Protein AF-A0A8S8Y600-F1 (afdb_monomer_lite)

Radius of gyration: 21.44 Å; chains: 1; bounding box: 45×18×60 Å

pLDDT: mean 83.13, std 10.6, range [53.16, 96.38]

Structure (mmCIF, N/CA/C/O backbone):
data_AF-A0A8S8Y600-F1
#
_entry.id   AF-A0A8S8Y600-F1
#
loop_
_atom_site.group_PDB
_atom_site.id
_atom_site.type_symbol
_atom_site.label_atom_id
_atom_site.label_alt_id
_atom_site.label_comp_id
_atom_site.label_asym_id
_atom_site.label_entity_id
_atom_site.label_seq_id
_atom_site.pdbx_PDB_ins_code
_atom_site.Cartn_x
_atom_site.Cartn_y
_atom_site.Cartn_z
_atom_site.occupancy
_atom_site.B_iso_or_equiv
_atom_site.auth_seq_id
_atom_site.auth_comp_id
_atom_site.auth_asym_id
_atom_site.auth_atom_id
_atom_site.pdbx_PDB_model_num
ATOM 1 N N . MET A 1 1 ? -19.957 8.133 36.263 1.00 53.16 1 MET A N 1
ATOM 2 C CA . MET A 1 1 ? -19.571 7.740 34.891 1.00 53.16 1 MET A CA 1
ATOM 3 C C . MET A 1 1 ? -18.057 7.600 34.892 1.00 53.16 1 MET A C 1
ATOM 5 O O . MET A 1 1 ? -17.395 8.587 35.173 1.00 53.16 1 MET A O 1
ATOM 9 N N . ASN A 1 2 ? -17.524 6.387 34.744 1.00 67.44 2 ASN A N 1
ATOM 10 C CA . ASN A 1 2 ? -16.093 6.105 34.926 1.00 67.44 2 ASN A CA 1
ATOM 11 C C . ASN A 1 2 ? -15.260 6.827 33.845 1.00 67.44 2 ASN A C 1
ATOM 13 O O . ASN A 1 2 ? -15.524 6.635 32.660 1.00 67.44 2 ASN A O 1
ATOM 17 N N . GLU A 1 3 ? -14.260 7.633 34.218 1.00 71.88 3 GLU A N 1
ATOM 18 C CA . GLU A 1 3 ? -13.431 8.406 33.265 1.00 71.88 3 GLU A CA 1
ATOM 19 C C . GLU A 1 3 ? -12.761 7.507 32.206 1.00 71.88 3 GLU A C 1
ATOM 21 O O . GLU A 1 3 ? -12.689 7.860 31.028 1.00 71.88 3 GLU A O 1
ATOM 26 N N . ASN A 1 4 ? -12.385 6.284 32.594 1.00 69.94 4 ASN A N 1
ATOM 27 C CA . ASN A 1 4 ? -11.823 5.267 31.700 1.00 69.94 4 ASN A CA 1
ATOM 28 C C . ASN A 1 4 ? -12.784 4.845 30.568 1.00 69.94 4 ASN A C 1
ATOM 30 O O . ASN A 1 4 ? -12.346 4.601 29.444 1.00 69.94 4 ASN A O 1
ATOM 34 N N . LEU A 1 5 ? -14.096 4.797 30.831 1.00 68.69 5 LEU A N 1
ATOM 35 C CA . LEU A 1 5 ? -15.111 4.441 29.829 1.00 68.69 5 LEU A CA 1
ATOM 36 C C . LEU A 1 5 ? -15.298 5.554 28.792 1.00 68.69 5 LEU A C 1
ATOM 38 O O . LEU A 1 5 ? -15.461 5.273 27.606 1.00 68.69 5 LEU A O 1
ATOM 42 N N . GLN A 1 6 ? -15.219 6.822 29.208 1.00 76.06 6 GLN A N 1
ATOM 43 C CA . GLN A 1 6 ? -15.277 7.950 28.274 1.00 76.06 6 GLN A CA 1
ATOM 44 C C . GLN A 1 6 ? -14.044 8.008 27.367 1.00 76.06 6 GLN A C 1
ATOM 46 O O . GLN A 1 6 ? -14.169 8.282 26.172 1.00 76.06 6 GLN A O 1
ATOM 51 N N . GLN A 1 7 ? -12.863 7.699 27.906 1.00 75.00 7 GLN A N 1
ATOM 52 C CA . GLN A 1 7 ? -11.627 7.630 27.126 1.00 75.00 7 GLN A CA 1
ATOM 53 C C . GLN A 1 7 ? -11.659 6.496 26.090 1.00 75.00 7 GLN A C 1
ATOM 55 O O . GLN A 1 7 ? -11.260 6.698 24.941 1.00 75.00 7 GLN A 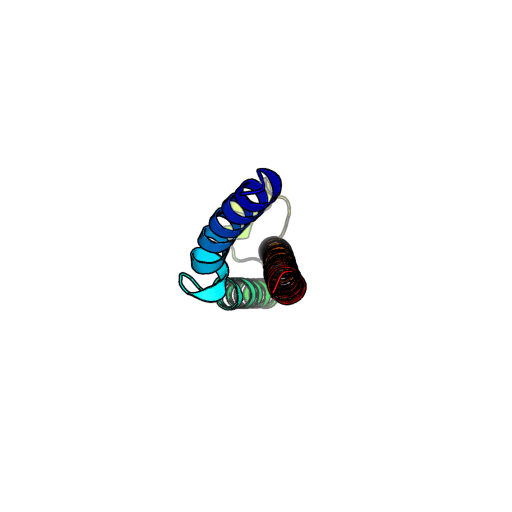O 1
ATOM 60 N N . LEU A 1 8 ? -12.186 5.327 26.468 1.00 70.69 8 LEU A N 1
ATOM 61 C CA . LEU A 1 8 ? -12.389 4.200 25.554 1.00 70.69 8 LEU A CA 1
ATOM 62 C C . LEU A 1 8 ? -13.372 4.549 24.425 1.00 70.69 8 LEU A C 1
ATOM 64 O O . LEU A 1 8 ? -13.052 4.299 23.264 1.00 70.69 8 LEU A O 1
ATOM 68 N N . ARG A 1 9 ? -14.500 5.206 24.735 1.00 72.44 9 ARG A N 1
ATOM 69 C CA . ARG A 1 9 ? -15.481 5.665 23.730 1.00 72.44 9 ARG A CA 1
ATOM 70 C C . ARG A 1 9 ? -14.915 6.687 22.750 1.00 72.44 9 ARG A C 1
ATOM 72 O O . ARG A 1 9 ? -15.107 6.554 21.550 1.00 72.44 9 ARG A O 1
ATOM 79 N N . SER A 1 10 ? -14.186 7.683 23.252 1.00 77.06 10 SER A N 1
ATOM 80 C CA . SER A 1 10 ? -13.553 8.719 22.420 1.00 77.06 10 SER A CA 1
ATOM 81 C C . SER A 1 10 ? -12.555 8.123 21.421 1.00 77.06 10 SER A C 1
ATOM 83 O O . SER A 1 10 ? -12.520 8.497 20.245 1.00 77.06 10 SER A O 1
ATOM 85 N N . ASN A 1 11 ? -11.765 7.145 21.870 1.00 73.62 11 ASN A N 1
ATOM 86 C CA . ASN A 1 11 ? -10.859 6.422 20.987 1.00 73.62 11 ASN A CA 1
ATOM 87 C C . ASN A 1 11 ? -11.634 5.567 19.978 1.00 73.62 11 ASN A C 1
ATOM 89 O O . ASN A 1 11 ? -11.292 5.577 18.796 1.00 73.62 11 ASN A O 1
ATOM 93 N N . GLU A 1 12 ? -12.691 4.873 20.405 1.00 73.19 12 GLU A N 1
ATOM 94 C CA . GLU A 1 12 ? -13.541 4.092 19.507 1.00 73.19 12 GLU A CA 1
ATOM 95 C C . GLU A 1 12 ? -14.164 4.957 18.406 1.00 73.19 12 GLU A C 1
ATOM 97 O O . GLU A 1 12 ? -14.051 4.591 17.240 1.00 73.19 12 GLU A O 1
ATOM 102 N N . GLU A 1 13 ? -14.729 6.122 18.729 1.00 76.94 13 GLU A N 1
ATOM 103 C CA . GLU A 1 13 ? -15.317 7.042 17.745 1.00 76.94 13 GLU A CA 1
ATOM 104 C C . GLU A 1 13 ? -14.283 7.559 16.739 1.00 76.94 13 GLU A C 1
ATOM 106 O O . GLU A 1 13 ? -14.542 7.570 15.533 1.00 76.94 13 GLU A O 1
ATOM 111 N N . LYS A 1 14 ? -13.078 7.928 17.196 1.00 75.50 14 LYS A N 1
ATOM 112 C CA . LYS A 1 14 ? -11.998 8.371 16.297 1.00 75.50 14 LYS A CA 1
ATOM 113 C C . LYS A 1 14 ? -11.559 7.270 15.339 1.00 75.50 14 LYS A C 1
ATOM 115 O O . LYS A 1 14 ? -11.462 7.506 14.135 1.00 75.50 14 LYS A O 1
ATOM 120 N N . PHE A 1 15 ? -11.308 6.064 15.848 1.00 67.94 15 PHE A N 1
ATOM 121 C CA . PHE A 1 15 ? -10.962 4.926 14.995 1.00 67.94 15 PHE A CA 1
ATOM 122 C C . PHE A 1 15 ? -12.142 4.499 14.117 1.00 67.94 15 PHE A C 1
ATOM 124 O O . PHE A 1 15 ? -11.926 3.999 13.011 1.00 67.94 15 PHE A O 1
ATOM 131 N N . HIS A 1 16 ? -13.377 4.730 14.570 1.00 69.19 16 HIS A N 1
ATOM 132 C CA . HIS A 1 16 ? -14.577 4.455 13.800 1.00 69.19 16 HIS A CA 1
ATOM 133 C C . HIS A 1 16 ? -14.708 5.362 12.589 1.00 69.19 16 HIS A C 1
ATOM 135 O O . HIS A 1 16 ? -14.909 4.848 11.491 1.00 69.19 16 HIS A O 1
ATOM 141 N N . GLY A 1 17 ? -14.542 6.673 12.763 1.00 71.88 17 GLY A N 1
ATOM 142 C CA . GLY A 1 17 ? -14.637 7.631 11.660 1.00 71.88 17 GLY A CA 1
ATOM 143 C C . GLY A 1 17 ? -13.589 7.396 10.570 1.00 71.88 17 GLY A C 1
ATOM 144 O O . GLY A 1 17 ? -13.908 7.460 9.385 1.00 71.88 17 GLY A O 1
ATOM 145 N N . ILE A 1 18 ? -12.353 7.055 10.954 1.00 68.88 18 ILE A N 1
ATOM 146 C CA . ILE A 1 18 ? -11.277 6.785 9.987 1.00 68.88 18 ILE A CA 1
ATOM 147 C C . ILE A 1 18 ? -11.603 5.544 9.147 1.00 68.88 18 ILE A C 1
ATOM 149 O O . ILE A 1 18 ? -11.527 5.572 7.923 1.00 68.88 18 ILE A O 1
ATOM 153 N N . ASP A 1 19 ? -11.994 4.435 9.761 1.00 70.31 19 ASP A N 1
ATOM 154 C CA . ASP A 1 19 ? -12.231 3.203 9.002 1.00 70.31 19 ASP A CA 1
ATOM 155 C C . ASP A 1 19 ? -13.607 3.176 8.316 1.00 70.31 19 ASP A C 1
ATOM 157 O O . ASP A 1 19 ? -13.718 2.580 7.244 1.00 70.31 19 ASP A O 1
ATOM 161 N N . SER A 1 20 ? -14.632 3.878 8.815 1.00 68.31 20 SER A N 1
ATOM 162 C CA . SER A 1 20 ? -15.886 4.019 8.057 1.00 68.31 20 SER A CA 1
ATOM 163 C C . SER A 1 20 ? -15.644 4.739 6.725 1.00 68.31 20 SER A C 1
ATOM 165 O O . SER A 1 20 ? -16.102 4.269 5.682 1.00 68.31 20 SER A O 1
ATOM 167 N N . GLN A 1 21 ? -14.826 5.796 6.712 1.00 68.19 21 GLN A N 1
ATOM 168 C CA . GLN A 1 21 ? -14.471 6.508 5.481 1.00 68.19 21 GLN A CA 1
ATOM 169 C C . GLN A 1 21 ? -13.550 5.696 4.558 1.00 68.19 21 GLN A C 1
ATOM 171 O O . GLN A 1 21 ? -13.747 5.687 3.340 1.00 68.19 21 GLN A O 1
ATOM 176 N N . PHE A 1 22 ? -12.549 5.007 5.107 1.00 65.06 22 PHE A N 1
ATOM 177 C CA . PHE A 1 22 ? -11.522 4.343 4.298 1.00 65.06 22 PHE A CA 1
ATOM 178 C C . PHE A 1 22 ? -11.895 2.913 3.879 1.00 65.06 22 PHE A C 1
ATOM 180 O O . PHE A 1 22 ? -11.621 2.504 2.747 1.00 65.06 22 PHE A O 1
ATOM 187 N N . LEU A 1 23 ? -12.507 2.138 4.773 1.00 62.72 23 LEU A N 1
ATOM 188 C CA . LEU A 1 23 ? -12.597 0.681 4.655 1.00 62.72 23 LEU A CA 1
ATOM 189 C C . LEU A 1 23 ? -14.033 0.185 4.439 1.00 62.72 23 LEU A C 1
ATOM 191 O O . LEU A 1 23 ? -14.217 -0.718 3.624 1.00 62.72 23 LEU A O 1
ATOM 195 N N . THR A 1 24 ? -15.040 0.782 5.090 1.00 61.31 24 THR A N 1
ATOM 196 C CA . THR A 1 24 ? -16.385 0.171 5.167 1.00 61.31 24 THR A CA 1
ATOM 197 C C . THR A 1 24 ? -17.479 0.894 4.359 1.00 61.31 24 THR A C 1
ATOM 199 O O . THR A 1 24 ? -18.225 0.233 3.635 1.00 61.31 24 THR A O 1
ATOM 202 N N . GLU A 1 25 ? -17.567 2.228 4.402 1.00 65.25 25 GLU A N 1
ATOM 203 C CA . GLU A 1 25 ? -18.667 2.995 3.778 1.00 65.25 25 GLU A CA 1
ATOM 204 C C . GLU A 1 25 ? -18.228 3.942 2.650 1.00 65.25 25 GLU A C 1
ATOM 206 O O . GLU A 1 25 ? -18.951 4.066 1.666 1.00 65.25 25 GLU A O 1
ATOM 211 N N . GLY A 1 26 ? -17.056 4.581 2.756 1.00 66.69 26 GLY A N 1
ATOM 212 C CA . GLY A 1 26 ? -16.585 5.581 1.786 1.00 66.69 26 GLY A CA 1
ATOM 213 C C . GLY A 1 26 ? -15.916 4.997 0.534 1.00 66.69 26 GLY A C 1
ATOM 214 O O . GLY A 1 26 ? -16.563 4.423 -0.337 1.00 66.69 26 GLY A O 1
ATOM 215 N N . LEU A 1 27 ? -14.595 5.162 0.414 1.00 66.25 27 LEU A N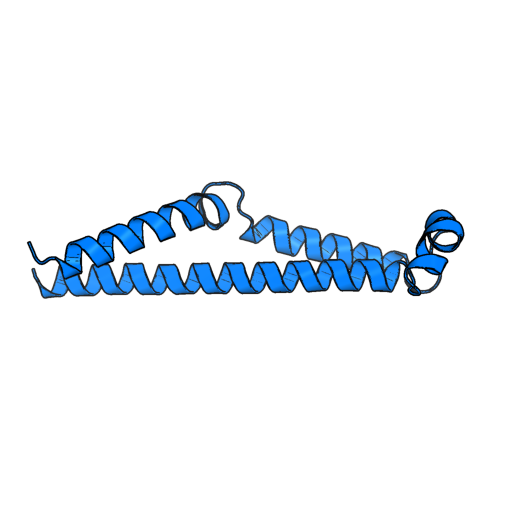 1
ATOM 216 C CA . LEU A 1 27 ? -13.838 4.855 -0.814 1.00 66.25 27 LEU A CA 1
ATOM 217 C C . LEU A 1 27 ? -13.659 3.341 -1.068 1.00 66.25 27 LEU A C 1
ATOM 219 O O . LEU A 1 27 ? -13.263 2.940 -2.159 1.00 66.25 27 LEU A O 1
ATOM 223 N N . ARG A 1 28 ? -13.949 2.491 -0.068 1.00 76.12 28 ARG A N 1
ATOM 224 C CA . ARG A 1 28 ? -13.742 1.028 -0.097 1.00 76.12 28 ARG A CA 1
ATOM 225 C C . ARG A 1 28 ? -12.350 0.664 -0.608 1.00 76.12 28 ARG A C 1
ATOM 227 O O . ARG A 1 28 ? -12.180 -0.149 -1.522 1.00 76.12 28 ARG A O 1
ATOM 234 N N . LEU A 1 29 ? -11.331 1.242 0.026 1.00 75.88 29 LEU A N 1
ATOM 235 C CA . LEU A 1 29 ? -9.928 0.992 -0.317 1.00 75.88 29 LEU A CA 1
ATOM 236 C C . LEU A 1 29 ? -9.553 -0.490 -0.217 1.00 75.88 29 LEU A C 1
ATOM 238 O O . LEU A 1 29 ? -8.637 -0.925 -0.908 1.00 75.88 29 LEU A O 1
ATOM 242 N N . VAL A 1 30 ? -10.310 -1.276 0.559 1.00 79.12 30 VAL A N 1
ATOM 243 C CA . VAL A 1 30 ? -10.201 -2.741 0.601 1.00 79.12 30 VAL A CA 1
ATOM 244 C C . VAL A 1 30 ? -10.349 -3.393 -0.771 1.00 79.12 30 VAL A C 1
ATOM 246 O O . VAL A 1 30 ? -9.701 -4.400 -1.019 1.00 79.12 30 VAL A O 1
ATOM 249 N N . LEU A 1 31 ? -11.178 -2.848 -1.662 1.00 80.75 31 LEU A N 1
ATOM 250 C CA . LEU A 1 31 ? -11.374 -3.388 -3.010 1.00 80.75 31 LEU A CA 1
ATOM 251 C C . LEU A 1 31 ? -10.479 -2.685 -4.032 1.00 80.75 31 LEU A C 1
ATOM 253 O O . LEU A 1 31 ? -9.936 -3.331 -4.928 1.00 80.75 31 LEU A O 1
ATOM 257 N N . LEU A 1 32 ? -10.293 -1.370 -3.891 1.00 86.62 32 LEU A N 1
ATOM 258 C CA . LEU A 1 32 ? -9.502 -0.590 -4.843 1.00 86.62 32 LEU A CA 1
ATOM 259 C C . LEU A 1 32 ? -8.014 -0.940 -4.788 1.00 86.62 32 LEU A C 1
ATOM 261 O O . LEU A 1 32 ? -7.430 -1.215 -5.831 1.00 86.62 32 LEU A O 1
ATOM 265 N N . LEU A 1 33 ? -7.400 -0.976 -3.601 1.00 88.94 33 LEU A N 1
ATOM 266 C CA . LEU A 1 33 ? -5.963 -1.237 -3.455 1.00 88.94 33 LEU A CA 1
ATOM 267 C C . LEU A 1 33 ? -5.520 -2.571 -4.081 1.00 88.94 33 LEU A C 1
ATOM 269 O O . LEU A 1 33 ? -4.601 -2.542 -4.901 1.00 88.94 33 LEU A O 1
ATOM 273 N N . PRO A 1 34 ? -6.149 -3.728 -3.789 1.00 89.19 34 PRO A N 1
ATOM 274 C CA . PRO A 1 34 ? -5.746 -4.979 -4.428 1.00 89.19 34 PRO A CA 1
ATOM 275 C C . PRO A 1 34 ? -6.007 -4.970 -5.938 1.00 89.19 34 PRO A C 1
ATOM 277 O O . PRO A 1 34 ? -5.214 -5.531 -6.688 1.00 89.19 34 PRO A O 1
ATOM 280 N N . THR A 1 35 ? -7.052 -4.282 -6.410 1.00 92.19 35 THR A N 1
ATOM 281 C CA . THR A 1 35 ? -7.317 -4.138 -7.851 1.00 92.19 35 THR A CA 1
ATOM 282 C C . THR A 1 35 ? -6.218 -3.329 -8.547 1.00 92.19 35 THR A C 1
ATOM 284 O O . THR A 1 35 ? -5.703 -3.749 -9.581 1.00 92.19 35 THR A O 1
ATOM 287 N N . PHE A 1 36 ? -5.796 -2.203 -7.966 1.00 93.75 36 PHE A N 1
ATOM 288 C CA . PHE A 1 36 ? -4.691 -1.393 -8.490 1.00 93.75 36 PHE A CA 1
ATOM 289 C C . PHE A 1 36 ? -3.344 -2.119 -8.419 1.00 93.75 36 PHE A C 1
ATOM 291 O O . PHE A 1 36 ? -2.535 -2.012 -9.344 1.00 93.75 36 PHE A O 1
ATOM 298 N N . SER A 1 37 ? -3.106 -2.888 -7.353 1.00 94.88 37 SER A N 1
ATOM 299 C CA . SER A 1 37 ? -1.930 -3.754 -7.239 1.00 94.88 37 SER A CA 1
ATOM 300 C C . SER A 1 37 ? -1.911 -4.814 -8.343 1.00 94.88 37 SER A C 1
ATOM 302 O O . SER A 1 37 ? -0.878 -4.980 -8.993 1.00 94.88 37 SER A O 1
ATOM 304 N N . LEU A 1 38 ? -3.043 -5.472 -8.614 1.00 95.62 38 LEU A N 1
ATOM 305 C CA . LEU A 1 38 ? -3.169 -6.432 -9.712 1.00 95.62 38 LEU A CA 1
ATOM 306 C C . LEU A 1 38 ? -2.940 -5.777 -11.074 1.00 95.62 38 LEU A C 1
ATOM 308 O O . LEU A 1 38 ? -2.194 -6.318 -11.882 1.00 95.62 38 LEU A O 1
ATOM 312 N N . LEU A 1 39 ? -3.515 -4.597 -11.318 1.00 95.75 39 LEU A N 1
ATOM 313 C CA . LEU A 1 39 ? -3.291 -3.848 -12.558 1.00 95.75 39 LEU A CA 1
ATOM 314 C C . LEU A 1 39 ? -1.803 -3.533 -12.742 1.00 95.75 39 LEU A C 1
ATOM 316 O O . LEU A 1 39 ? -1.243 -3.791 -13.804 1.00 95.75 39 LEU A O 1
ATOM 320 N N . SER A 1 40 ? -1.145 -3.052 -11.687 1.00 93.81 40 SER A N 1
ATOM 321 C CA . SER A 1 40 ? 0.296 -2.774 -11.699 1.00 93.81 40 SER A CA 1
ATOM 322 C C . SER A 1 40 ? 1.104 -4.047 -11.952 1.00 93.81 40 SER A C 1
ATOM 324 O O . SER A 1 40 ? 2.051 -4.034 -12.727 1.00 93.81 40 SER A O 1
ATOM 326 N N . PHE A 1 41 ? 0.703 -5.173 -11.360 1.00 94.44 41 PHE A N 1
ATOM 327 C CA . PHE A 1 41 ? 1.351 -6.463 -11.575 1.00 94.44 41 PHE A CA 1
ATOM 328 C C . PHE A 1 41 ? 1.196 -6.963 -13.018 1.00 94.44 41 PHE A C 1
ATOM 330 O O . PHE A 1 41 ? 2.160 -7.443 -13.611 1.00 94.44 41 PHE A O 1
ATOM 337 N N . PHE A 1 42 ? 0.021 -6.789 -13.628 1.00 95.44 42 PHE A N 1
ATOM 338 C CA . PHE A 1 42 ? -0.165 -7.057 -15.054 1.00 95.44 42 PHE A CA 1
ATOM 339 C C . PHE A 1 42 ? 0.665 -6.116 -15.928 1.00 95.44 42 PHE A C 1
ATOM 341 O O . PHE A 1 42 ? 1.214 -6.563 -16.930 1.00 95.44 42 PHE A O 1
ATOM 348 N N . GLY A 1 43 ? 0.815 -4.850 -15.531 1.00 93.38 43 GLY A N 1
ATOM 349 C CA . GLY A 1 43 ? 1.732 -3.908 -16.172 1.00 93.38 43 GLY A CA 1
ATOM 350 C C . GLY A 1 43 ? 3.181 -4.395 -16.126 1.00 93.38 43 GLY A C 1
ATOM 351 O O . GLY A 1 43 ? 3.846 -4.423 -17.158 1.00 93.38 43 GLY A O 1
ATOM 352 N N . ALA A 1 44 ? 3.646 -4.866 -14.965 1.00 94.19 44 ALA A N 1
ATOM 353 C CA . ALA A 1 44 ? 4.974 -5.462 -14.831 1.00 94.19 44 ALA A CA 1
ATOM 354 C C . ALA A 1 44 ? 5.143 -6.672 -15.757 1.00 94.19 44 ALA A C 1
ATOM 356 O O . ALA A 1 44 ? 6.142 -6.798 -16.459 1.00 94.19 44 ALA A O 1
ATOM 357 N N . TRP A 1 45 ? 4.135 -7.543 -15.798 1.00 93.62 45 TRP A N 1
ATOM 358 C CA . TRP A 1 45 ? 4.160 -8.727 -16.645 1.00 93.62 45 TRP A CA 1
ATOM 359 C C . TRP A 1 45 ? 4.176 -8.393 -18.142 1.00 93.62 45 TRP A C 1
ATOM 361 O O . TRP A 1 45 ? 4.910 -9.033 -18.892 1.00 93.62 45 TRP A O 1
ATOM 371 N N . ALA A 1 46 ? 3.419 -7.381 -18.572 1.00 93.06 46 ALA A N 1
ATOM 372 C CA . ALA A 1 46 ? 3.337 -6.962 -19.970 1.00 93.06 46 ALA A CA 1
ATOM 373 C C . ALA A 1 46 ? 4.671 -6.427 -20.515 1.00 93.06 46 ALA A C 1
ATOM 375 O O . ALA A 1 46 ? 4.985 -6.655 -21.679 1.00 93.06 46 ALA A O 1
ATOM 376 N N . TYR A 1 47 ? 5.461 -5.759 -19.673 1.00 91.12 47 TYR A N 1
ATOM 377 C CA . TYR A 1 47 ? 6.769 -5.200 -20.033 1.00 91.12 47 TYR A CA 1
ATOM 378 C C . TYR A 1 47 ? 7.937 -6.038 -19.507 1.00 91.12 47 TYR A C 1
ATOM 380 O O . TYR A 1 47 ? 9.044 -5.539 -19.308 1.00 91.12 47 TYR A O 1
ATOM 388 N N . LYS A 1 48 ? 7.703 -7.329 -19.254 1.00 86.88 48 LYS A N 1
ATOM 389 C CA . LYS A 1 48 ? 8.753 -8.240 -18.812 1.00 86.88 48 LYS A CA 1
ATOM 390 C C . LYS A 1 48 ? 9.702 -8.542 -19.975 1.00 86.88 48 LYS A C 1
ATOM 392 O O . LYS A 1 48 ? 9.371 -9.334 -20.854 1.00 86.88 48 LYS A O 1
ATOM 397 N N . GLY A 1 49 ? 10.904 -7.976 -19.924 1.00 82.94 49 GLY A N 1
ATOM 398 C CA . GLY A 1 49 ? 12.013 -8.288 -20.831 1.00 82.94 49 GLY A CA 1
ATOM 399 C C . GLY A 1 49 ? 12.491 -7.094 -21.649 1.00 82.94 49 GLY A C 1
ATOM 400 O O . GLY A 1 49 ? 13.696 -6.888 -21.739 1.00 82.94 49 GLY A O 1
ATOM 401 N N . GLU A 1 50 ? 11.574 -6.292 -22.189 1.00 86.50 50 GLU A N 1
ATOM 402 C CA . GLU A 1 50 ? 11.916 -5.063 -22.907 1.00 86.50 50 GLU A CA 1
ATOM 403 C C . GLU A 1 50 ? 11.033 -3.912 -22.419 1.00 86.50 50 GLU A C 1
ATOM 405 O O . GLU A 1 50 ? 9.802 -3.942 -22.528 1.00 86.50 50 GLU A O 1
ATOM 410 N N . SER A 1 51 ? 11.679 -2.900 -21.843 1.00 90.12 51 SER A N 1
ATOM 411 C CA . SER A 1 51 ? 11.028 -1.650 -21.464 1.00 90.12 51 SER A CA 1
ATOM 412 C C . SER A 1 51 ? 10.663 -0.846 -22.726 1.00 90.12 51 SER A C 1
ATOM 414 O O . SER A 1 51 ? 11.391 -0.878 -23.715 1.00 90.12 51 SER A O 1
ATOM 416 N N . PRO A 1 52 ? 9.576 -0.059 -22.717 1.00 91.25 52 PRO A N 1
ATOM 417 C CA . PRO A 1 52 ? 9.284 0.891 -23.787 1.00 91.25 52 PRO A CA 1
ATOM 418 C C . PRO A 1 52 ? 10.398 1.928 -23.969 1.00 91.25 52 PRO A C 1
ATOM 420 O O . PRO A 1 52 ? 10.997 2.366 -22.985 1.00 91.25 52 PRO A O 1
ATOM 423 N N . SER A 1 53 ? 10.585 2.419 -25.198 1.00 92.56 53 SER A N 1
ATOM 424 C CA . SER A 1 53 ? 11.608 3.430 -25.523 1.00 92.56 53 SER A CA 1
ATOM 425 C C . SER A 1 53 ? 11.525 4.680 -24.644 1.00 92.56 53 SER A C 1
ATOM 427 O O . SER A 1 53 ? 12.529 5.140 -24.117 1.00 92.56 53 SER A O 1
ATOM 429 N N . TRP A 1 54 ? 10.317 5.186 -24.373 1.00 92.25 54 TRP A N 1
ATOM 430 C CA . TRP A 1 54 ? 10.143 6.357 -23.509 1.00 92.25 54 TRP A CA 1
ATOM 431 C C . TRP A 1 54 ? 10.668 6.138 -22.077 1.00 92.25 54 TRP A C 1
ATOM 433 O O . TRP A 1 54 ? 11.115 7.102 -21.457 1.00 92.25 54 TRP A O 1
ATOM 443 N N . TRP A 1 55 ? 10.637 4.905 -21.555 1.00 92.50 55 TRP A N 1
ATOM 444 C CA . TRP A 1 55 ? 11.201 4.568 -20.244 1.00 92.50 55 TRP A CA 1
ATOM 445 C C . TRP A 1 55 ? 12.716 4.388 -20.336 1.00 92.50 55 TRP A C 1
ATOM 447 O O . TRP A 1 55 ? 13.435 4.993 -19.541 1.00 92.50 55 TRP A O 1
ATOM 457 N N . LEU A 1 56 ? 13.185 3.621 -21.326 1.00 91.81 56 LEU A N 1
ATOM 458 C CA . LEU A 1 56 ? 14.608 3.352 -21.567 1.00 91.81 56 LEU A CA 1
ATOM 459 C C . LEU A 1 56 ? 15.422 4.631 -21.764 1.00 91.81 56 LEU A C 1
ATOM 461 O O . LEU A 1 56 ? 16.502 4.769 -21.201 1.00 91.81 56 LEU A O 1
ATOM 465 N N . ASP A 1 57 ? 14.889 5.574 -22.535 1.00 92.12 57 ASP A N 1
ATOM 466 C CA . ASP A 1 57 ? 15.638 6.758 -22.949 1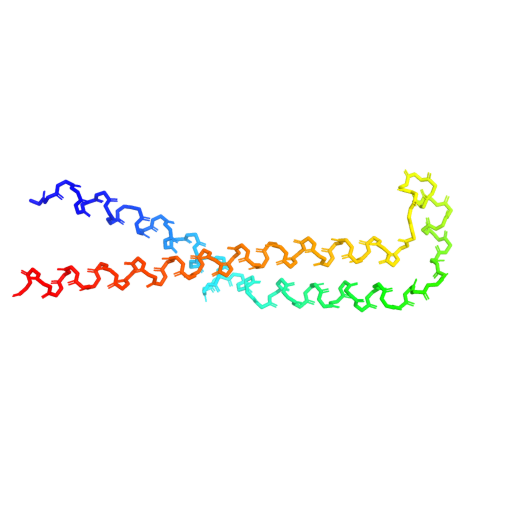.00 92.12 57 ASP A CA 1
ATOM 467 C C . ASP A 1 57 ? 15.630 7.864 -21.882 1.00 92.12 57 ASP A C 1
ATOM 469 O O . ASP A 1 57 ? 16.537 8.693 -21.845 1.00 92.12 57 ASP A O 1
ATOM 473 N N . ASN A 1 58 ? 14.613 7.897 -21.007 1.00 92.25 58 ASN A N 1
ATOM 474 C CA . ASN A 1 58 ? 14.387 9.035 -20.104 1.00 92.25 58 ASN A CA 1
ATOM 475 C C . ASN A 1 58 ? 14.428 8.684 -18.612 1.00 92.25 58 ASN A C 1
ATOM 477 O O . ASN A 1 58 ? 14.842 9.520 -17.811 1.00 92.25 58 ASN A O 1
ATOM 481 N N . ILE A 1 59 ? 13.966 7.493 -18.213 1.00 92.06 59 ILE A N 1
ATOM 482 C CA . ILE A 1 59 ? 13.751 7.150 -16.798 1.00 92.06 59 ILE A CA 1
ATOM 483 C C . ILE A 1 59 ? 14.756 6.109 -16.315 1.00 92.06 59 ILE A C 1
ATOM 485 O O . ILE A 1 59 ? 15.388 6.313 -15.277 1.00 92.06 59 ILE A O 1
ATOM 489 N N . GLU A 1 60 ? 14.944 5.028 -17.073 1.00 91.25 60 GLU A N 1
ATOM 490 C CA . GLU A 1 60 ? 15.858 3.934 -16.734 1.00 91.25 60 GLU A CA 1
ATOM 491 C C . GLU A 1 60 ? 17.291 4.404 -16.412 1.00 91.25 60 GLU A C 1
ATOM 493 O O . GLU A 1 60 ? 17.835 3.933 -15.413 1.00 91.25 60 GLU A O 1
ATOM 498 N N . PRO A 1 61 ? 17.886 5.395 -17.115 1.00 91.44 61 PRO A N 1
ATOM 499 C CA . PRO A 1 61 ? 19.226 5.887 -16.791 1.00 91.44 61 PRO A CA 1
ATOM 500 C C . PRO A 1 61 ? 19.315 6.580 -15.425 1.00 91.44 61 PRO A C 1
ATOM 502 O O . PRO A 1 61 ? 20.387 6.622 -14.825 1.00 91.44 61 PRO A O 1
ATOM 505 N N . ALA A 1 62 ? 18.206 7.135 -14.928 1.00 91.75 62 ALA A N 1
ATOM 506 C CA . ALA A 1 62 ? 18.156 7.823 -13.642 1.00 91.75 62 ALA A CA 1
ATOM 507 C C . ALA A 1 62 ? 17.874 6.865 -12.477 1.00 91.75 62 ALA A C 1
ATOM 509 O O . ALA A 1 62 ? 18.435 7.031 -11.394 1.00 91.75 62 ALA A O 1
ATOM 510 N N . VAL A 1 63 ? 16.993 5.880 -12.683 1.00 89.25 63 VAL A N 1
ATOM 511 C CA . VAL A 1 63 ? 16.546 4.965 -11.617 1.00 89.25 63 VAL A CA 1
ATOM 512 C C . VAL A 1 63 ? 17.311 3.639 -11.587 1.00 89.25 63 VAL A C 1
ATOM 514 O O . VAL A 1 63 ? 17.374 3.000 -10.540 1.00 89.25 63 VAL A O 1
ATOM 517 N N . GLY A 1 64 ? 17.922 3.237 -12.704 1.00 90.31 64 GLY A N 1
ATOM 518 C CA . GLY A 1 64 ? 18.758 2.039 -12.821 1.00 90.31 64 GLY A CA 1
ATOM 519 C C . GLY A 1 64 ? 17.997 0.711 -12.877 1.00 90.31 64 GLY A C 1
ATOM 520 O O . GLY A 1 64 ? 18.603 -0.333 -12.647 1.00 90.31 64 GLY A O 1
ATOM 521 N N . PHE A 1 65 ? 16.688 0.727 -13.142 1.00 91.06 65 PHE A N 1
ATOM 522 C CA . PHE A 1 65 ? 15.863 -0.477 -13.265 1.00 91.06 65 PHE A CA 1
ATOM 523 C C . PHE A 1 65 ? 14.815 -0.366 -14.378 1.00 91.06 65 PHE A C 1
ATOM 525 O O . PHE A 1 65 ? 14.351 0.724 -14.727 1.00 91.06 65 PHE A O 1
ATOM 532 N N . ASP A 1 66 ? 14.422 -1.527 -14.899 1.00 92.56 66 ASP A N 1
ATOM 533 C CA . ASP A 1 66 ? 13.442 -1.672 -15.971 1.00 92.56 66 ASP A CA 1
ATOM 534 C C . ASP A 1 66 ? 12.009 -1.362 -15.502 1.00 92.56 66 ASP A C 1
ATOM 536 O O . ASP A 1 66 ? 11.673 -1.378 -14.309 1.00 92.56 66 ASP A O 1
ATOM 540 N N . LEU A 1 67 ? 11.124 -1.085 -16.462 1.00 92.69 67 LEU A N 1
ATOM 541 C CA . LEU A 1 67 ? 9.737 -0.712 -16.178 1.00 92.69 67 LEU A CA 1
ATOM 542 C C . LEU A 1 67 ? 8.985 -1.832 -15.438 1.00 92.69 67 LEU A C 1
ATOM 544 O O . LEU A 1 67 ? 8.147 -1.563 -14.573 1.00 92.69 67 LEU A O 1
ATOM 548 N N . SER A 1 68 ? 9.307 -3.094 -15.735 1.00 94.25 68 SER A N 1
ATOM 549 C CA . SER A 1 68 ? 8.740 -4.255 -15.043 1.00 94.25 68 SER A CA 1
ATOM 550 C C . SER A 1 68 ? 9.089 -4.260 -13.550 1.00 94.25 68 SER A C 1
ATOM 552 O O . SER A 1 68 ? 8.202 -4.439 -12.704 1.00 94.25 68 SER A O 1
ATOM 554 N N . THR A 1 69 ? 10.347 -3.989 -13.186 1.00 93.75 69 THR A N 1
ATOM 555 C CA . THR A 1 69 ? 10.744 -3.854 -11.776 1.00 93.75 69 THR A CA 1
ATOM 556 C C . THR A 1 69 ? 10.048 -2.669 -11.114 1.00 93.75 69 THR A C 1
ATOM 558 O O . THR A 1 69 ? 9.554 -2.806 -9.993 1.00 93.75 69 THR A O 1
ATOM 561 N N . ALA A 1 70 ? 9.910 -1.538 -11.813 1.00 94.06 70 ALA A N 1
ATOM 562 C CA . ALA A 1 70 ? 9.196 -0.365 -11.305 1.00 94.06 70 ALA A CA 1
ATOM 563 C C . ALA A 1 70 ? 7.743 -0.697 -10.921 1.00 94.06 70 ALA A C 1
ATOM 565 O O . ALA A 1 70 ? 7.307 -0.448 -9.793 1.00 94.06 70 ALA A O 1
ATOM 566 N N . PHE A 1 71 ? 6.997 -1.325 -11.832 1.00 95.38 71 PHE A N 1
ATOM 567 C CA . PHE A 1 71 ? 5.621 -1.748 -11.577 1.00 95.38 71 PHE A CA 1
ATOM 568 C C . PHE A 1 71 ? 5.522 -2.806 -10.475 1.00 95.38 71 PHE A C 1
ATOM 570 O O . PHE A 1 71 ? 4.579 -2.780 -9.679 1.00 95.38 71 PHE A O 1
ATOM 577 N N . THR A 1 72 ? 6.503 -3.705 -10.383 1.00 95.44 72 THR A N 1
ATOM 578 C CA . THR A 1 72 ? 6.580 -4.703 -9.309 1.00 95.44 72 THR A CA 1
ATOM 579 C C . THR A 1 72 ? 6.754 -4.032 -7.944 1.00 95.44 72 THR A C 1
ATOM 581 O O . THR A 1 72 ? 6.055 -4.386 -6.990 1.00 95.44 72 THR A O 1
ATOM 584 N N . LEU A 1 73 ? 7.624 -3.022 -7.843 1.00 95.50 73 LEU A N 1
ATOM 585 C CA . LEU A 1 73 ? 7.836 -2.240 -6.620 1.00 95.50 73 LEU A CA 1
ATOM 586 C C . LEU A 1 73 ? 6.585 -1.452 -6.214 1.00 95.50 73 LEU A C 1
ATOM 588 O O . LEU A 1 73 ? 6.214 -1.447 -5.036 1.00 95.50 73 LEU A O 1
ATOM 592 N N . ILE A 1 74 ? 5.899 -0.838 -7.181 1.00 95.25 74 ILE A N 1
ATOM 593 C CA . ILE A 1 74 ? 4.632 -0.131 -6.947 1.00 95.25 74 ILE A CA 1
ATOM 594 C C . ILE A 1 74 ? 3.573 -1.111 -6.435 1.00 95.25 74 ILE A C 1
ATOM 596 O O . ILE A 1 74 ? 2.971 -0.871 -5.389 1.00 95.25 74 ILE A O 1
ATOM 600 N N . SER A 1 75 ? 3.383 -2.243 -7.119 1.00 95.88 75 SER A N 1
ATOM 601 C CA . SER A 1 75 ? 2.417 -3.269 -6.711 1.00 95.88 75 SER A CA 1
ATOM 602 C C . SER A 1 75 ? 2.703 -3.787 -5.299 1.00 95.88 75 SER A C 1
ATOM 604 O O . SER A 1 75 ? 1.799 -3.859 -4.466 1.00 95.88 75 SER A O 1
ATOM 606 N N . THR A 1 76 ? 3.974 -4.053 -4.992 1.00 95.88 76 THR A N 1
ATOM 607 C CA . THR A 1 76 ? 4.415 -4.502 -3.666 1.00 95.88 76 THR A CA 1
ATOM 608 C C . THR A 1 76 ? 4.119 -3.456 -2.591 1.00 95.88 76 THR A C 1
ATOM 610 O O . THR A 1 76 ? 3.559 -3.784 -1.546 1.00 95.88 76 THR A O 1
ATOM 613 N N . THR A 1 77 ? 4.421 -2.183 -2.852 1.00 96.38 77 THR A N 1
ATOM 614 C CA . THR A 1 77 ? 4.126 -1.073 -1.930 1.00 96.38 77 THR A CA 1
ATOM 615 C C . THR A 1 77 ? 2.625 -0.950 -1.654 1.00 96.38 77 THR A C 1
ATOM 617 O O . THR A 1 77 ? 2.213 -0.791 -0.503 1.00 96.38 77 THR A O 1
ATOM 620 N N . ILE A 1 78 ? 1.790 -1.089 -2.688 1.00 94.44 78 ILE A N 1
ATOM 621 C CA . ILE A 1 78 ? 0.328 -1.075 -2.545 1.00 94.44 78 ILE A CA 1
ATOM 622 C C . ILE A 1 78 ? -0.140 -2.242 -1.665 1.00 94.44 78 ILE A C 1
ATOM 624 O O . ILE A 1 78 ? -0.979 -2.039 -0.785 1.00 94.44 78 ILE A O 1
ATOM 628 N N . LEU A 1 79 ? 0.419 -3.445 -1.845 1.00 94.12 79 LEU A N 1
ATOM 629 C CA . LEU A 1 79 ? 0.094 -4.607 -1.011 1.00 94.12 79 LEU A CA 1
ATOM 630 C C . LEU A 1 79 ? 0.476 -4.394 0.455 1.00 94.12 79 LEU A C 1
ATOM 632 O O . LEU A 1 79 ? -0.302 -4.756 1.335 1.00 94.12 79 LEU A O 1
ATOM 636 N N . PHE A 1 80 ? 1.616 -3.760 0.740 1.00 94.31 80 PHE A N 1
ATOM 637 C CA . PHE A 1 80 ? 1.970 -3.381 2.111 1.00 94.31 80 PHE A CA 1
ATOM 638 C C . PHE A 1 80 ? 0.933 -2.436 2.727 1.00 94.31 80 PHE A C 1
ATOM 640 O O . PHE A 1 80 ? 0.478 -2.672 3.849 1.00 94.31 80 PHE A O 1
ATOM 647 N N . GLY A 1 81 ? 0.503 -1.415 1.980 1.00 90.00 81 GLY A N 1
ATOM 648 C CA . GLY A 1 81 ? -0.575 -0.520 2.406 1.00 90.00 81 GLY A CA 1
ATOM 649 C C . GLY A 1 81 ? -1.889 -1.265 2.660 1.00 90.00 81 GLY A C 1
ATOM 650 O O . GLY A 1 81 ? -2.546 -1.045 3.678 1.00 90.00 81 GLY A O 1
ATOM 651 N N . PHE A 1 82 ? -2.240 -2.209 1.785 1.00 90.00 82 PHE A N 1
ATOM 652 C CA . PHE A 1 82 ? -3.430 -3.044 1.934 1.00 90.00 82 PHE A CA 1
ATOM 653 C C . PHE A 1 82 ? -3.363 -3.942 3.178 1.00 90.00 82 PHE A C 1
ATOM 655 O O . PHE A 1 82 ? -4.314 -3.975 3.957 1.00 90.00 82 PHE A O 1
ATOM 662 N N . CYS A 1 83 ? -2.230 -4.603 3.430 1.00 90.31 83 CYS A N 1
ATOM 663 C CA . CYS A 1 83 ? -2.000 -5.379 4.650 1.00 90.31 83 CYS A CA 1
ATOM 664 C C . CYS A 1 83 ? -2.144 -4.517 5.913 1.00 90.31 83 CYS A C 1
ATOM 666 O O . CYS A 1 83 ? -2.779 -4.944 6.880 1.00 90.31 83 CYS A O 1
ATOM 668 N N . GLY A 1 84 ? -1.612 -3.290 5.898 1.00 87.88 84 GLY A N 1
ATOM 669 C CA . GLY A 1 84 ? -1.800 -2.317 6.977 1.00 87.88 84 GLY A CA 1
ATOM 670 C C . GLY A 1 84 ? -3.274 -1.958 7.193 1.00 87.88 84 GLY A C 1
ATOM 671 O O . GLY A 1 84 ? -3.756 -1.970 8.328 1.00 87.88 84 GLY A O 1
ATOM 672 N N . GLY A 1 85 ? -4.020 -1.728 6.110 1.00 83.69 85 GLY A N 1
ATOM 673 C CA . GLY A 1 85 ? -5.465 -1.491 6.154 1.00 83.69 85 GLY A CA 1
ATOM 674 C C . GLY A 1 85 ? -6.245 -2.669 6.746 1.00 83.69 85 GLY A C 1
ATOM 675 O O . GLY A 1 85 ? -7.079 -2.477 7.630 1.00 83.69 85 GLY A O 1
ATOM 676 N N . LEU A 1 86 ? -5.929 -3.902 6.337 1.00 85.69 86 LEU A N 1
ATOM 677 C CA . LEU A 1 86 ? -6.531 -5.117 6.898 1.00 85.69 86 LEU A CA 1
ATOM 678 C C . LEU A 1 86 ? -6.222 -5.286 8.390 1.00 85.69 86 LEU A C 1
ATOM 680 O O . LEU A 1 86 ? -7.087 -5.713 9.161 1.00 85.69 86 LEU A O 1
ATOM 684 N N . TYR A 1 87 ? -5.002 -4.953 8.813 1.00 85.19 87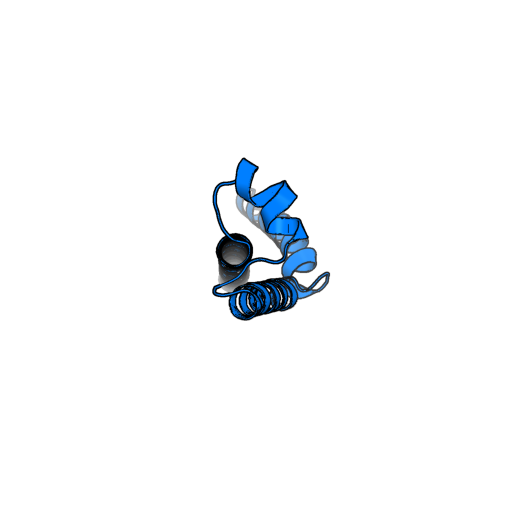 TYR A N 1
ATOM 685 C CA . TYR A 1 87 ? -4.622 -4.990 10.221 1.00 85.19 87 TYR A CA 1
ATOM 686 C C . TYR A 1 87 ? -5.453 -4.005 11.050 1.00 85.19 87 TYR A C 1
ATOM 688 O O . TYR A 1 87 ? -5.999 -4.389 12.089 1.00 85.19 87 TYR A O 1
ATOM 696 N N . LEU A 1 88 ? -5.605 -2.768 10.568 1.00 81.62 88 LEU A N 1
ATOM 697 C CA . LEU A 1 88 ? -6.427 -1.746 11.216 1.00 81.62 88 LEU A CA 1
ATOM 698 C C . LEU A 1 88 ? -7.889 -2.194 11.310 1.00 81.62 88 LEU A C 1
ATOM 700 O O . LEU A 1 88 ? -8.477 -2.146 12.393 1.00 81.62 88 LEU A O 1
ATOM 704 N N . HIS A 1 89 ? -8.437 -2.737 10.222 1.00 81.69 89 HIS A N 1
ATOM 705 C CA . HIS A 1 89 ? -9.790 -3.284 10.203 1.00 81.69 89 HIS A CA 1
ATOM 706 C C . HIS A 1 89 ? -9.976 -4.382 11.263 1.00 81.69 89 HIS A C 1
ATOM 708 O O . HIS A 1 89 ? -10.910 -4.357 12.069 1.00 81.69 89 HIS A O 1
ATOM 714 N N . ARG A 1 90 ? -9.036 -5.334 11.341 1.00 81.94 90 ARG A N 1
ATOM 715 C CA . ARG A 1 90 ? -9.060 -6.401 12.354 1.00 81.94 90 ARG A CA 1
ATOM 716 C C . ARG A 1 90 ? -8.972 -5.843 13.774 1.00 81.94 90 ARG A C 1
ATOM 718 O O . ARG A 1 90 ? -9.627 -6.376 14.672 1.00 81.94 90 ARG A O 1
ATOM 725 N N . TYR A 1 91 ? -8.154 -4.817 13.996 1.00 80.94 91 TYR A N 1
ATOM 726 C CA . TYR A 1 91 ? -8.019 -4.166 15.297 1.00 80.94 91 TYR A CA 1
ATOM 727 C C . TYR A 1 91 ? -9.338 -3.524 15.739 1.00 80.94 91 TYR A C 1
ATOM 729 O O . TYR A 1 91 ? -9.777 -3.749 16.867 1.00 80.94 91 TYR A O 1
ATOM 737 N N . ARG A 1 92 ? -10.041 -2.843 14.830 1.00 77.81 92 ARG A N 1
ATOM 738 C CA . ARG A 1 92 ? -11.370 -2.285 15.109 1.00 77.81 92 ARG A CA 1
ATOM 739 C C . ARG A 1 92 ? -12.402 -3.334 15.485 1.00 77.81 92 ARG A C 1
ATOM 741 O O . ARG A 1 92 ? -13.062 -3.190 16.507 1.00 77.81 92 ARG A O 1
ATOM 748 N N . VAL A 1 93 ? -12.505 -4.418 14.714 1.00 77.81 93 VAL A N 1
ATOM 749 C CA . VAL A 1 93 ? -13.456 -5.506 15.009 1.00 77.81 93 VAL A CA 1
ATOM 750 C C . VAL A 1 93 ? -13.208 -6.094 16.404 1.00 77.81 93 VAL A C 1
ATOM 752 O O . VAL A 1 93 ? -14.151 -6.482 17.097 1.00 77.81 93 VAL A O 1
ATOM 755 N N . LYS A 1 94 ? -11.945 -6.146 16.849 1.00 81.25 94 LYS A N 1
ATOM 756 C CA . LYS A 1 94 ? -11.611 -6.549 18.221 1.00 81.25 94 LYS A CA 1
ATOM 757 C C . LYS A 1 94 ? -12.089 -5.532 19.255 1.00 81.25 94 LYS A C 1
ATOM 759 O O . LYS A 1 94 ? -12.685 -5.964 20.237 1.00 81.25 94 LYS A O 1
ATOM 764 N N . LEU A 1 95 ? -11.852 -4.236 19.042 1.00 76.06 95 LEU A N 1
ATOM 765 C CA . LEU A 1 95 ? -12.294 -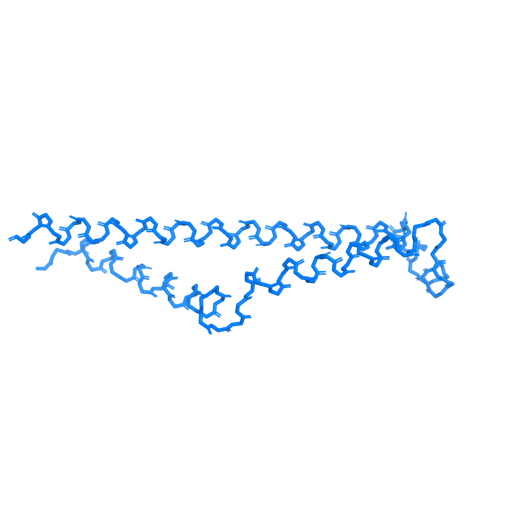3.178 19.958 1.00 76.06 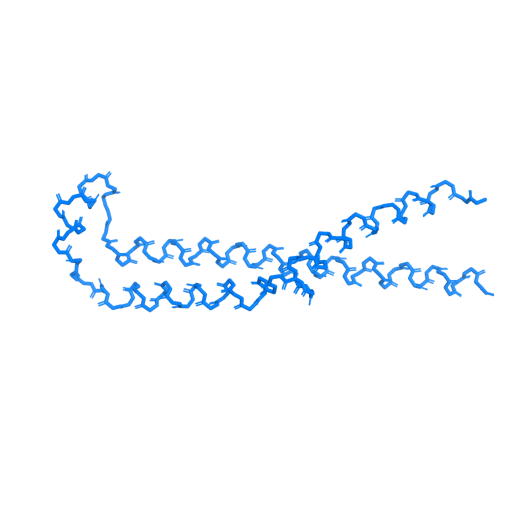95 LEU A CA 1
ATOM 766 C C . LEU A 1 95 ? -13.816 -3.175 20.125 1.00 76.06 95 LEU A C 1
ATOM 768 O O . LEU A 1 95 ? -14.292 -3.286 21.249 1.00 76.06 95 LEU A O 1
ATOM 772 N N . THR A 1 96 ? -14.579 -3.189 19.030 1.00 77.31 96 THR A N 1
ATOM 773 C CA . THR A 1 96 ? -16.051 -3.207 19.093 1.00 77.31 96 THR A CA 1
ATOM 774 C C . THR A 1 96 ? -16.580 -4.447 19.825 1.00 77.31 96 THR A C 1
ATOM 776 O O . THR A 1 96 ? -17.499 -4.358 20.635 1.00 77.31 96 THR A O 1
ATOM 779 N N . ARG A 1 97 ? -15.962 -5.623 19.626 1.00 78.06 97 ARG A N 1
ATOM 780 C CA . ARG A 1 97 ? -16.311 -6.833 20.396 1.00 78.06 97 ARG A CA 1
ATOM 781 C C . ARG A 1 97 ? -15.979 -6.721 21.880 1.00 78.06 97 ARG A C 1
ATOM 783 O O . ARG A 1 97 ? -16.669 -7.338 22.687 1.00 78.06 97 ARG A O 1
ATOM 790 N N . GLN A 1 98 ? -14.898 -6.032 22.238 1.00 77.19 98 GLN A N 1
ATOM 791 C CA . GLN A 1 98 ? -14.541 -5.812 23.637 1.00 77.19 98 GLN A CA 1
ATOM 792 C C . GLN A 1 98 ? -15.550 -4.880 24.298 1.00 77.19 98 GLN A C 1
ATOM 794 O O . GLN A 1 98 ? -16.093 -5.258 25.329 1.00 77.19 98 GLN A O 1
ATOM 799 N N . VAL A 1 99 ? -15.858 -3.739 23.679 1.00 76.75 99 VAL A N 1
ATOM 800 C CA . VAL A 1 99 ? -16.844 -2.769 24.185 1.00 76.75 99 VAL A CA 1
ATOM 801 C C . VAL A 1 99 ? -18.188 -3.446 24.445 1.00 76.75 99 VAL A C 1
ATOM 803 O O . VAL A 1 99 ? -18.687 -3.391 25.563 1.00 76.75 99 VAL A O 1
ATOM 806 N N . PHE A 1 100 ? -18.696 -4.220 23.481 1.00 79.81 100 PHE A N 1
ATOM 807 C CA . PHE A 1 100 ? -19.939 -4.974 23.657 1.00 79.81 100 PHE A CA 1
ATOM 808 C C . PHE A 1 100 ? -19.896 -5.963 24.837 1.00 79.81 100 PHE A C 1
ATOM 810 O O . PHE A 1 100 ? -20.860 -6.093 25.583 1.00 79.81 100 PHE A O 1
ATOM 817 N N . ARG A 1 101 ? -18.775 -6.675 25.035 1.00 82.19 101 ARG A N 1
ATOM 818 C CA . ARG A 1 101 ? -18.626 -7.613 26.164 1.00 82.19 101 ARG A CA 1
ATOM 819 C C . ARG A 1 101 ? -18.626 -6.906 27.516 1.00 82.19 101 ARG A C 1
ATOM 821 O O . ARG A 1 101 ? -19.141 -7.479 28.469 1.00 82.19 101 ARG A O 1
ATOM 828 N N . TRP A 1 102 ? -18.036 -5.716 27.595 1.00 80.94 102 TRP A N 1
ATOM 829 C CA . TRP A 1 102 ? -18.053 -4.901 28.807 1.00 80.94 102 TRP A CA 1
ATOM 830 C C . TRP A 1 102 ? -19.462 -4.385 29.109 1.00 80.94 102 TRP A C 1
ATOM 832 O O . TRP A 1 102 ? -19.917 -4.544 30.235 1.00 80.94 102 TRP A O 1
ATOM 842 N N . GLU A 1 103 ? -20.180 -3.874 28.103 1.00 76.44 103 GLU A N 1
ATOM 843 C CA . GLU A 1 103 ? -21.560 -3.392 28.276 1.00 76.44 103 GLU A CA 1
ATOM 844 C C . GLU A 1 103 ? -22.519 -4.504 28.735 1.00 76.44 103 GLU A C 1
ATOM 846 O O . GLU A 1 103 ? -23.357 -4.268 29.596 1.00 76.44 103 GLU A O 1
ATOM 851 N N . VAL A 1 104 ? -22.371 -5.732 28.221 1.00 87.88 104 VAL A N 1
ATOM 852 C CA . VAL A 1 104 ? -23.186 -6.884 28.657 1.00 87.88 104 VAL A CA 1
ATOM 853 C C . VAL A 1 104 ? -22.816 -7.369 30.063 1.00 87.88 104 VAL A C 1
ATOM 855 O O . VAL A 1 104 ? -23.665 -7.919 30.748 1.00 87.88 104 VAL A O 1
ATOM 858 N N . ALA A 1 105 ? -21.563 -7.210 30.496 1.00 79.62 105 ALA A N 1
ATOM 859 C CA . ALA A 1 105 ? -21.129 -7.638 31.828 1.00 79.62 105 ALA A CA 1
ATOM 860 C C . ALA A 1 105 ? -21.522 -6.651 32.945 1.00 79.62 105 ALA A C 1
ATOM 862 O O . ALA A 1 105 ? -21.586 -7.056 34.104 1.00 79.62 105 ALA A O 1
ATOM 863 N N . GLU A 1 106 ? -21.746 -5.375 32.613 1.00 70.50 106 GLU A N 1
ATOM 864 C CA . GLU A 1 106 ? -22.243 -4.350 33.546 1.00 70.50 106 GLU A CA 1
ATOM 865 C C . GLU A 1 106 ? -23.784 -4.295 33.647 1.00 70.50 106 GLU A C 1
ATOM 867 O O . GLU A 1 106 ? -24.291 -3.616 34.542 1.00 70.50 106 GLU A O 1
ATOM 872 N N . ALA A 1 107 ? -24.518 -4.987 32.763 1.00 57.12 107 ALA A N 1
ATOM 873 C CA . ALA A 1 107 ? -25.987 -5.048 32.727 1.00 57.12 107 ALA A CA 1
ATOM 874 C C . ALA A 1 107 ? -26.551 -6.253 33.500 1.00 57.12 107 ALA A C 1
ATOM 876 O O . ALA A 1 107 ? -27.617 -6.082 34.135 1.00 57.12 107 ALA A O 1
#

Foldseek 3Di:
DDPVLVVLVVVLVVLVVVCCCCPNPHPNLLPVLLVLLVVLQVVLVVCPPHADPVCVVPPCVPPVDGSSVVSNVVSVVSVVVSVVSVVSVVVSVVSVVVSVVVVVVVD

Sequence (107 aa):
MNENLQQLRSNEEKFHGIDSQFLTEGLRLVLLLPTFSLLSFFGAWAYKGESPSWWLDNIEPAVGFDLSTAFTLISTTILFGFCGGLYLHRYRVKLTRQVFRWEVAEA

Secondary structure (DSSP, 8-state):
--HHHHHHHHHHHHHHHHHIIIIISSS-HHHHHHHHHHHHHHHHHHTSS---HHHHHHTHHHH-S-HHHHHHHHHHHHHHHHHHHHHHHHHHHHHHHHHHHHHHHH-